Protein AF-A0A6G7X7Z7-F1 (afdb_monomer_lite)

Radius of gyration: 39.82 Å; chains: 1; bounding box: 80×26×102 Å

Structure (mmCIF, N/CA/C/O backbone):
data_AF-A0A6G7X7Z7-F1
#
_entry.id   AF-A0A6G7X7Z7-F1
#
loop_
_atom_site.group_PDB
_atom_site.id
_atom_site.type_symbol
_atom_site.label_atom_id
_atom_site.label_alt_id
_atom_site.label_comp_id
_atom_site.label_asym_id
_atom_site.label_entity_id
_atom_site.label_seq_id
_atom_site.pdbx_PDB_ins_code
_atom_site.Cartn_x
_atom_site.Cartn_y
_atom_site.Cartn_z
_atom_site.occupancy
_atom_site.B_iso_or_equiv
_atom_site.auth_seq_id
_atom_site.auth_comp_id
_atom_site.auth_asym_id
_atom_site.auth_atom_id
_atom_site.pdbx_PDB_model_num
ATOM 1 N N . MET A 1 1 ? 45.192 4.185 -53.936 1.00 67.94 1 MET A N 1
ATOM 2 C CA . MET A 1 1 ? 44.816 4.214 -52.502 1.00 67.94 1 MET A CA 1
ATOM 3 C C . MET A 1 1 ? 43.347 3.826 -52.270 1.00 67.94 1 MET A C 1
ATOM 5 O O . MET A 1 1 ? 42.664 4.451 -51.476 1.00 67.94 1 MET A O 1
ATOM 9 N N . LYS A 1 2 ? 42.822 2.793 -52.949 1.00 69.31 2 LYS A N 1
ATOM 10 C CA . LYS A 1 2 ? 41.394 2.436 -52.826 1.00 69.31 2 LYS A CA 1
ATOM 11 C C . LYS A 1 2 ? 41.109 1.632 -51.547 1.00 69.31 2 LYS A C 1
ATOM 13 O O . LYS A 1 2 ? 40.109 1.876 -50.891 1.00 69.31 2 LYS A O 1
ATOM 18 N N . THR A 1 3 ? 42.028 0.749 -51.158 1.00 74.19 3 THR A N 1
ATOM 19 C CA . THR A 1 3 ? 41.930 -0.116 -49.967 1.00 74.19 3 THR A CA 1
ATOM 20 C C . THR A 1 3 ? 41.767 0.666 -48.662 1.00 74.19 3 THR A C 1
ATOM 22 O O . THR A 1 3 ? 40.944 0.304 -47.832 1.00 74.19 3 THR A O 1
ATOM 25 N N . ASP A 1 4 ? 42.485 1.778 -48.518 1.00 78.56 4 ASP A N 1
ATOM 26 C CA . ASP A 1 4 ? 42.454 2.620 -47.315 1.00 78.56 4 ASP A CA 1
ATOM 27 C C . ASP A 1 4 ? 41.083 3.294 -47.111 1.00 78.56 4 ASP A C 1
ATOM 29 O O . ASP A 1 4 ? 40.546 3.375 -46.006 1.00 78.56 4 ASP A O 1
ATOM 33 N N . LEU A 1 5 ? 40.451 3.701 -48.217 1.00 88.31 5 LEU A N 1
ATOM 34 C CA . LEU A 1 5 ? 39.122 4.308 -48.208 1.00 88.31 5 LEU A CA 1
ATOM 35 C C . LEU A 1 5 ? 38.023 3.299 -47.842 1.00 88.31 5 LEU A C 1
ATOM 37 O O . LEU A 1 5 ? 37.084 3.650 -47.122 1.00 88.31 5 LEU A O 1
ATOM 41 N N . TYR A 1 6 ? 38.149 2.048 -48.299 1.00 87.88 6 TYR A N 1
ATOM 42 C CA . TYR A 1 6 ? 37.210 0.983 -47.941 1.00 87.88 6 TYR A CA 1
ATOM 43 C C . TYR A 1 6 ? 37.314 0.626 -46.459 1.00 87.88 6 TYR A C 1
ATOM 45 O O . TYR A 1 6 ? 36.295 0.612 -45.773 1.00 87.88 6 TYR A O 1
ATOM 53 N N . THR A 1 7 ? 38.527 0.430 -45.937 1.00 91.31 7 THR A N 1
ATOM 54 C CA . THR A 1 7 ? 38.737 0.115 -44.516 1.00 91.31 7 THR A CA 1
ATOM 55 C C . THR A 1 7 ? 38.229 1.234 -43.614 1.00 91.31 7 THR A C 1
ATOM 57 O O . THR A 1 7 ? 37.510 0.969 -42.652 1.00 91.31 7 THR A O 1
ATOM 60 N N . LYS A 1 8 ? 38.521 2.496 -43.954 1.00 90.50 8 LYS A N 1
ATOM 61 C CA . LYS A 1 8 ? 38.025 3.653 -43.203 1.00 90.50 8 LYS A CA 1
ATOM 62 C C . LYS A 1 8 ? 36.495 3.709 -43.182 1.00 90.50 8 LYS A C 1
ATOM 64 O O . LYS A 1 8 ? 35.904 3.926 -42.125 1.00 90.50 8 LYS A O 1
ATOM 69 N N . THR A 1 9 ? 35.849 3.490 -44.327 1.00 93.88 9 THR A N 1
ATOM 70 C CA . THR A 1 9 ? 34.380 3.484 -44.430 1.00 93.88 9 THR A CA 1
ATOM 71 C C . THR A 1 9 ? 33.768 2.357 -43.601 1.00 93.88 9 THR A C 1
ATOM 73 O O . THR A 1 9 ? 32.861 2.606 -42.812 1.00 93.88 9 THR A O 1
ATOM 76 N N . VAL A 1 10 ? 34.299 1.137 -43.709 1.00 95.00 10 VAL A N 1
ATOM 77 C CA . VAL A 1 10 ? 33.820 -0.021 -42.939 1.00 95.00 10 VAL A CA 1
ATOM 78 C C . VAL A 1 10 ? 33.975 0.219 -41.438 1.00 95.00 10 VAL A C 1
ATOM 80 O O . VAL A 1 10 ? 33.026 0.011 -40.684 1.00 95.00 10 VAL A O 1
ATOM 83 N N . LEU A 1 11 ? 35.126 0.735 -41.001 1.00 94.56 11 LEU A N 1
ATOM 84 C CA . LEU A 1 11 ? 35.369 1.023 -39.589 1.00 94.56 11 LEU A CA 1
ATOM 85 C C . LEU A 1 11 ? 34.434 2.118 -39.053 1.00 94.56 11 LEU A C 1
ATOM 87 O O . LEU A 1 11 ? 33.995 2.050 -37.908 1.00 94.56 11 LEU A O 1
ATOM 91 N N . THR A 1 12 ? 34.071 3.084 -39.899 1.00 95.50 12 THR A N 1
ATOM 92 C CA . THR A 1 12 ? 33.114 4.145 -39.551 1.00 95.50 12 THR A CA 1
ATOM 93 C C . THR A 1 12 ? 31.709 3.575 -39.345 1.00 95.50 12 THR A C 1
ATOM 95 O O . THR A 1 12 ? 31.056 3.893 -38.355 1.00 95.50 12 THR A O 1
ATOM 98 N N . VAL A 1 13 ? 31.253 2.689 -40.235 1.00 96.56 13 VAL A N 1
ATOM 99 C CA . VAL A 1 13 ? 29.938 2.037 -40.118 1.00 96.56 13 VAL A CA 1
ATOM 100 C C . VAL A 1 13 ? 29.867 1.160 -38.866 1.00 96.56 13 VAL A C 1
ATOM 102 O O . VAL A 1 13 ? 28.885 1.223 -38.128 1.00 96.56 13 VAL A O 1
ATOM 105 N N . ILE A 1 14 ? 30.928 0.396 -38.585 1.00 96.31 14 ILE A N 1
ATOM 106 C CA . ILE A 1 14 ? 31.034 -0.425 -37.373 1.00 96.31 14 ILE A CA 1
ATOM 107 C C . ILE A 1 14 ? 30.962 0.461 -36.122 1.00 96.31 14 ILE A C 1
ATOM 109 O O . ILE A 1 14 ? 30.161 0.191 -35.231 1.00 96.31 14 ILE A O 1
ATOM 113 N N . ALA A 1 15 ? 31.726 1.555 -36.067 1.00 95.75 15 ALA A N 1
ATOM 114 C CA . ALA A 1 15 ? 31.715 2.467 -34.924 1.00 95.75 15 ALA A CA 1
ATOM 115 C C . ALA A 1 15 ? 30.322 3.072 -34.658 1.00 95.75 15 ALA A C 1
ATOM 117 O O . ALA A 1 15 ? 29.894 3.146 -33.504 1.00 95.75 15 ALA A O 1
ATOM 118 N N . ILE A 1 16 ? 29.587 3.454 -35.709 1.00 95.81 16 ILE A N 1
ATOM 119 C CA . ILE A 1 16 ? 28.217 3.979 -35.588 1.00 95.81 16 ILE A CA 1
ATOM 120 C C . ILE A 1 16 ? 27.263 2.901 -35.058 1.00 95.81 16 ILE A C 1
ATOM 122 O O . ILE A 1 16 ? 26.493 3.171 -34.137 1.00 95.81 16 ILE A O 1
ATOM 126 N N . ALA A 1 17 ? 27.333 1.679 -35.592 1.00 94.88 17 ALA A N 1
ATOM 127 C CA . ALA A 1 17 ? 26.480 0.576 -35.157 1.00 94.88 17 ALA A CA 1
ATOM 128 C C . ALA A 1 17 ? 26.721 0.207 -33.684 1.00 94.88 17 ALA A C 1
ATOM 130 O O . ALA A 1 17 ? 25.765 0.093 -32.918 1.00 94.88 17 ALA A O 1
ATOM 131 N N . LEU A 1 18 ? 27.988 0.091 -33.261 1.00 93.25 18 LEU A N 1
ATOM 132 C CA . LEU A 1 18 ? 28.319 -0.165 -31.855 1.00 93.25 18 LEU A CA 1
ATOM 133 C C . LEU A 1 18 ? 27.863 0.973 -30.939 1.00 93.25 18 LEU A C 1
ATOM 135 O O . LEU A 1 18 ? 27.377 0.704 -29.843 1.00 93.25 18 LEU A O 1
ATOM 139 N N . SER A 1 19 ? 27.975 2.225 -31.386 1.00 92.12 19 SER A N 1
ATOM 140 C CA . SER A 1 19 ? 27.491 3.374 -30.615 1.00 92.12 19 SER A CA 1
ATOM 141 C C . SER A 1 19 ? 25.971 3.315 -30.434 1.00 92.12 19 SER A C 1
ATOM 143 O O . SER A 1 19 ? 25.482 3.467 -29.320 1.00 92.12 19 SER A O 1
ATOM 145 N N . ALA A 1 20 ? 25.214 3.024 -31.496 1.00 90.62 20 ALA A N 1
ATOM 146 C CA . ALA A 1 20 ? 23.760 2.886 -31.414 1.00 90.62 20 ALA A CA 1
ATOM 147 C C . ALA A 1 20 ? 23.338 1.766 -30.448 1.00 90.62 20 ALA A C 1
ATOM 149 O O . ALA A 1 20 ? 22.474 1.984 -29.601 1.00 90.62 20 ALA A O 1
ATOM 150 N N . ILE A 1 21 ? 23.994 0.602 -30.519 1.00 91.00 21 ILE A N 1
ATOM 151 C CA . ILE A 1 21 ? 23.727 -0.533 -29.623 1.00 91.00 21 ILE A CA 1
ATOM 152 C C . ILE A 1 21 ? 24.057 -0.178 -28.166 1.00 91.00 21 ILE A C 1
ATOM 154 O O . ILE A 1 21 ? 23.298 -0.525 -27.266 1.00 91.00 21 ILE A O 1
ATOM 158 N N . ALA A 1 22 ? 25.154 0.543 -27.916 1.00 87.81 22 ALA A N 1
ATOM 159 C CA . ALA A 1 22 ? 25.554 0.934 -26.565 1.00 87.81 22 ALA A CA 1
ATOM 160 C C . ALA A 1 22 ? 24.549 1.887 -25.893 1.00 87.81 22 ALA A C 1
ATOM 162 O O . ALA A 1 22 ? 24.358 1.822 -24.680 1.00 87.81 22 ALA A O 1
ATOM 163 N N . PHE A 1 23 ? 23.891 2.753 -26.669 1.00 87.12 23 PHE A N 1
ATOM 164 C CA . PHE A 1 23 ? 22.937 3.732 -26.142 1.00 87.12 23 PHE A CA 1
ATOM 165 C C . PHE A 1 23 ? 21.468 3.298 -26.235 1.00 87.12 23 PHE A C 1
ATOM 167 O O . PHE A 1 23 ? 20.623 3.955 -25.632 1.00 87.12 23 PHE A O 1
ATOM 174 N N . GLN A 1 24 ? 21.138 2.188 -26.908 1.00 80.81 24 GLN A N 1
ATOM 175 C CA . GLN A 1 24 ? 19.743 1.753 -27.086 1.00 80.81 24 GLN A CA 1
ATOM 176 C C . GLN A 1 24 ? 19.027 1.421 -25.763 1.00 80.81 24 GLN A C 1
ATOM 178 O O . GLN A 1 24 ? 17.807 1.520 -25.678 1.00 80.81 24 GLN A O 1
ATOM 183 N N . THR A 1 25 ? 19.771 0.992 -24.738 1.00 72.94 25 THR A N 1
ATOM 184 C CA . THR A 1 25 ? 19.230 0.606 -23.422 1.00 72.94 25 THR A CA 1
ATOM 185 C C . THR A 1 25 ? 19.454 1.666 -22.350 1.00 72.94 25 THR A C 1
ATOM 187 O O . THR A 1 25 ? 19.051 1.477 -21.201 1.00 72.94 25 THR A O 1
ATOM 190 N N . VAL A 1 26 ? 20.126 2.769 -22.687 1.00 77.38 26 VAL A N 1
ATOM 191 C CA . VAL A 1 26 ? 20.365 3.860 -21.745 1.00 77.38 26 VAL A CA 1
ATOM 192 C C . VAL A 1 26 ? 19.100 4.705 -21.694 1.00 77.38 26 VAL A C 1
ATOM 194 O O . VAL A 1 26 ? 18.839 5.541 -22.555 1.00 77.38 26 VAL A O 1
ATOM 197 N N . ASN A 1 27 ? 18.285 4.468 -20.669 1.00 69.94 27 ASN A N 1
ATOM 198 C CA . ASN A 1 27 ? 17.132 5.307 -20.376 1.00 69.94 27 ASN A CA 1
ATOM 199 C C . ASN A 1 27 ? 17.630 6.655 -19.831 1.00 69.94 27 ASN A C 1
ATOM 201 O O . ASN A 1 27 ? 17.866 6.804 -18.636 1.00 69.94 27 ASN A O 1
ATOM 205 N N . PHE A 1 28 ? 17.808 7.640 -20.715 1.00 69.62 28 PHE A N 1
ATOM 206 C CA . PHE A 1 28 ? 18.162 9.019 -20.339 1.00 69.62 28 PHE A CA 1
ATOM 207 C C . PHE A 1 28 ? 17.035 9.745 -19.588 1.00 69.62 28 PHE A C 1
ATOM 209 O O . PHE A 1 28 ? 17.258 10.788 -18.978 1.00 69.62 28 PHE A O 1
ATOM 216 N N . VAL A 1 29 ? 15.820 9.197 -19.638 1.00 75.19 29 VAL A N 1
ATOM 217 C CA . VAL A 1 29 ? 14.642 9.711 -18.943 1.00 75.19 29 VAL A CA 1
ATOM 218 C C . VAL A 1 29 ? 14.384 8.838 -17.723 1.00 75.19 29 VAL A C 1
ATOM 220 O O . VAL A 1 29 ? 14.282 7.618 -17.840 1.00 75.19 29 VAL A O 1
ATOM 223 N N . SER A 1 30 ? 14.262 9.468 -16.552 1.00 70.12 30 SER A N 1
ATOM 224 C CA . SER A 1 30 ? 13.863 8.784 -15.322 1.00 70.12 30 SER A CA 1
ATOM 225 C C . SER A 1 30 ? 12.467 8.186 -15.502 1.00 70.12 30 SER A C 1
ATOM 227 O O . SER A 1 30 ? 11.471 8.907 -15.583 1.00 70.12 30 SER A O 1
ATOM 229 N N . THR A 1 31 ? 12.388 6.862 -15.606 1.00 71.44 31 THR A N 1
ATOM 230 C CA . THR A 1 31 ? 11.118 6.143 -15.674 1.00 71.44 31 THR A CA 1
ATOM 231 C C . THR A 1 31 ? 10.583 5.964 -14.257 1.00 71.44 31 THR A C 1
ATOM 233 O O . THR A 1 31 ? 11.090 5.135 -13.499 1.00 71.44 31 THR A O 1
ATOM 236 N N . ALA A 1 32 ? 9.553 6.725 -13.887 1.00 72.75 32 ALA A N 1
ATOM 237 C CA . ALA A 1 32 ? 8.794 6.464 -12.669 1.00 72.75 32 ALA A CA 1
ATOM 238 C C . ALA A 1 32 ? 7.961 5.191 -12.881 1.00 72.75 32 ALA A C 1
ATOM 240 O O . ALA A 1 32 ? 6.931 5.210 -13.552 1.00 72.75 32 ALA A O 1
ATOM 241 N N . THR A 1 33 ? 8.434 4.063 -12.355 1.00 73.62 33 THR A N 1
ATOM 242 C CA . THR A 1 33 ? 7.656 2.825 -12.353 1.00 73.62 33 THR A CA 1
ATOM 243 C C . THR A 1 33 ? 6.675 2.869 -11.187 1.00 73.62 33 THR A C 1
ATOM 245 O O . THR A 1 33 ? 7.051 3.108 -10.039 1.00 73.62 33 THR A O 1
ATOM 248 N N . ALA A 1 34 ? 5.391 2.663 -11.475 1.00 68.06 34 ALA A N 1
ATOM 249 C CA . ALA A 1 34 ? 4.398 2.461 -10.434 1.00 68.06 34 ALA A CA 1
ATOM 250 C C . ALA A 1 34 ? 4.628 1.071 -9.828 1.0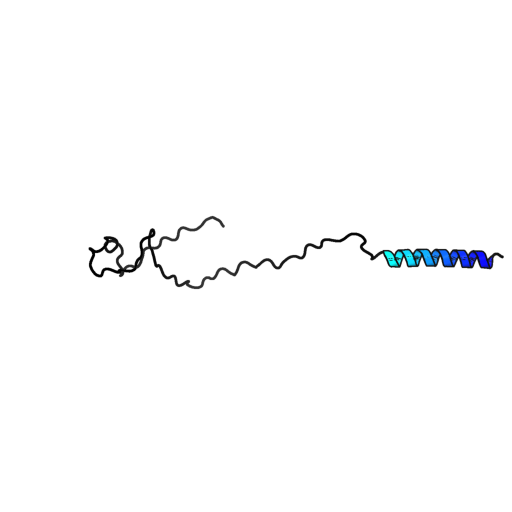0 68.06 34 ALA A C 1
ATOM 252 O O . ALA A 1 34 ? 4.132 0.065 -10.335 1.00 68.06 34 ALA A O 1
ATOM 253 N N . SER A 1 35 ? 5.426 1.005 -8.760 1.00 74.38 35 SER A N 1
ATOM 254 C CA . SER A 1 35 ? 5.475 -0.187 -7.921 1.00 74.38 35 SER A CA 1
ATOM 255 C C . SER A 1 35 ? 4.078 -0.385 -7.350 1.00 74.38 35 SER A C 1
ATOM 257 O O . SER A 1 35 ? 3.567 0.478 -6.631 1.00 74.38 35 SER A O 1
ATOM 259 N N . THR A 1 36 ? 3.427 -1.485 -7.725 1.00 65.12 36 THR A N 1
ATOM 260 C CA . THR A 1 36 ? 2.161 -1.870 -7.107 1.00 65.12 36 THR A CA 1
ATOM 261 C C . THR A 1 36 ? 2.495 -2.230 -5.669 1.00 65.12 36 THR A C 1
ATOM 263 O 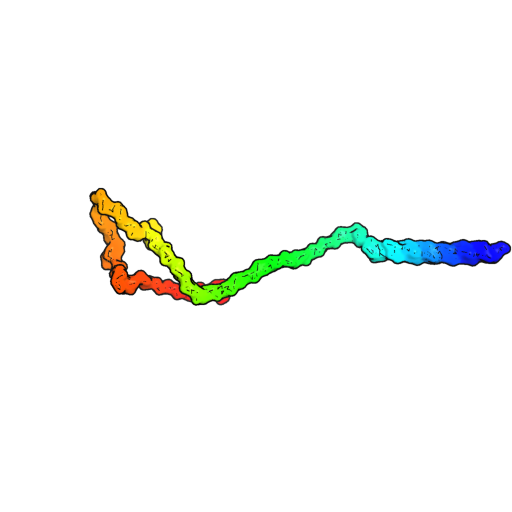O . THR A 1 36 ? 2.960 -3.334 -5.389 1.00 65.12 36 THR A O 1
ATOM 266 N N . ALA A 1 37 ? 2.338 -1.267 -4.761 1.00 70.00 37 ALA A N 1
ATOM 267 C CA . ALA A 1 37 ? 2.377 -1.549 -3.341 1.00 70.00 37 ALA A CA 1
ATOM 268 C C . ALA A 1 37 ? 1.373 -2.672 -3.083 1.00 70.00 37 ALA A C 1
ATOM 270 O O . ALA A 1 37 ? 0.256 -2.623 -3.606 1.00 70.00 37 ALA A O 1
ATOM 271 N N . ALA A 1 38 ? 1.784 -3.691 -2.325 1.00 68.25 38 ALA A N 1
ATOM 272 C CA . ALA A 1 38 ? 0.881 -4.746 -1.901 1.00 68.25 38 ALA A CA 1
ATOM 273 C C . ALA A 1 38 ? -0.337 -4.074 -1.262 1.00 68.25 38 ALA A C 1
ATOM 275 O O . ALA A 1 38 ? -0.230 -3.447 -0.206 1.00 68.25 38 ALA A O 1
ATOM 276 N N . THR A 1 39 ? -1.478 -4.133 -1.944 1.00 63.41 39 THR A N 1
ATOM 277 C CA . THR A 1 39 ? -2.729 -3.703 -1.348 1.00 63.41 39 THR A CA 1
ATOM 278 C C . THR A 1 39 ? -2.953 -4.649 -0.185 1.00 63.41 39 THR A C 1
ATOM 280 O O . THR A 1 39 ? -2.887 -5.870 -0.341 1.00 63.41 39 THR A O 1
ATOM 283 N N . SER A 1 40 ? -3.121 -4.097 1.015 1.00 64.31 40 SER A N 1
ATOM 284 C CA . SER A 1 40 ? -3.564 -4.886 2.152 1.00 64.31 40 SER A CA 1
ATOM 285 C C . SER A 1 40 ? -4.880 -5.531 1.739 1.00 64.31 40 SER A C 1
ATOM 287 O O . SER A 1 40 ? -5.907 -4.867 1.594 1.00 64.31 40 SER A O 1
ATOM 289 N N . GLN A 1 41 ? -4.825 -6.830 1.452 1.00 63.66 41 GLN A N 1
ATOM 290 C CA . GLN A 1 41 ? -6.010 -7.613 1.169 1.00 63.66 41 GLN A CA 1
ATOM 291 C C . GLN A 1 41 ? -6.949 -7.409 2.362 1.00 63.66 41 GLN A C 1
ATOM 293 O O . GLN A 1 41 ? -6.488 -7.555 3.500 1.00 63.66 41 GLN A O 1
ATOM 298 N N . PRO A 1 42 ? -8.222 -7.026 2.149 1.00 62.16 42 PRO A N 1
ATOM 299 C CA . PRO A 1 42 ? -9.168 -6.927 3.244 1.00 62.16 42 PRO A CA 1
ATOM 300 C C . PRO A 1 42 ? -9.130 -8.252 3.990 1.00 62.16 42 PRO A C 1
ATOM 302 O O . PRO A 1 42 ? -9.376 -9.303 3.391 1.00 62.16 42 PRO A O 1
ATOM 305 N N . THR A 1 43 ? -8.740 -8.207 5.265 1.00 61.72 43 THR A N 1
ATOM 306 C CA . THR A 1 43 ? -8.708 -9.385 6.125 1.00 61.72 43 THR A CA 1
ATOM 307 C C . THR A 1 43 ? -10.057 -10.070 5.977 1.00 61.72 43 THR A C 1
ATOM 309 O O . THR A 1 43 ? -11.091 -9.405 6.099 1.00 61.72 43 THR A O 1
ATOM 312 N N . ALA A 1 44 ? -10.039 -11.358 5.619 1.00 64.44 44 ALA A N 1
ATOM 313 C CA . ALA A 1 44 ? -11.245 -12.146 5.408 1.00 64.44 44 ALA A CA 1
ATOM 314 C C . ALA A 1 44 ? -12.255 -11.857 6.523 1.00 64.44 44 ALA A C 1
ATOM 316 O O . ALA A 1 44 ? -11.863 -11.724 7.686 1.00 64.44 44 ALA A O 1
ATOM 317 N N . ILE A 1 45 ? -13.534 -11.724 6.158 1.00 65.06 45 ILE A N 1
ATOM 318 C CA . ILE A 1 45 ? -14.623 -11.534 7.118 1.00 65.06 45 ILE A CA 1
ATOM 319 C C . ILE A 1 45 ? -14.476 -12.635 8.169 1.00 65.06 45 ILE A C 1
ATOM 321 O O . ILE A 1 45 ? -14.652 -13.817 7.875 1.00 65.06 45 ILE A O 1
ATOM 325 N N . LYS A 1 46 ? -14.069 -12.253 9.381 1.00 61.44 46 LYS A N 1
ATOM 326 C CA . LYS A 1 46 ? -13.998 -13.179 10.501 1.00 61.44 46 LYS A CA 1
ATOM 327 C C . LYS A 1 46 ? -15.431 -13.434 10.943 1.00 61.44 46 LYS A C 1
ATOM 329 O O . LYS A 1 46 ? -16.036 -12.589 11.590 1.00 61.44 46 LYS A O 1
ATOM 334 N N . ASN A 1 47 ? -15.956 -14.607 10.598 1.00 63.16 47 ASN A N 1
ATOM 335 C CA . ASN A 1 47 ? -17.209 -15.138 11.144 1.00 63.16 47 ASN A CA 1
ATOM 336 C C . ASN A 1 47 ? -17.030 -15.709 12.567 1.00 63.16 47 ASN A C 1
ATOM 338 O O . ASN A 1 47 ? -17.890 -16.433 13.060 1.00 63.16 47 ASN A O 1
ATOM 342 N N . GLU A 1 48 ? -15.902 -15.424 13.216 1.00 72.38 48 GLU A N 1
ATOM 343 C CA . GLU A 1 48 ? -15.651 -15.814 14.598 1.00 72.38 48 GLU A CA 1
ATOM 344 C C . GLU A 1 48 ? -16.507 -14.954 15.531 1.00 72.38 48 GLU A C 1
ATOM 346 O O . GLU A 1 48 ? -16.679 -13.753 15.309 1.00 72.38 48 GLU A O 1
ATOM 351 N N . THR A 1 49 ? -17.048 -15.567 16.583 1.00 68.88 49 THR A N 1
ATOM 352 C CA . THR A 1 49 ? -17.732 -14.838 17.651 1.00 68.88 49 THR A CA 1
ATOM 353 C C . THR A 1 49 ? -16.757 -13.836 18.263 1.00 68.88 49 THR A C 1
ATOM 355 O O . THR A 1 49 ? -15.752 -14.221 18.856 1.00 68.88 49 THR A O 1
ATOM 358 N N . VAL A 1 50 ? -17.046 -12.546 18.098 1.00 72.38 50 VAL A N 1
ATOM 359 C CA . VAL A 1 50 ? -16.282 -11.477 18.740 1.00 72.38 50 VAL A CA 1
ATOM 360 C C . VAL A 1 50 ? -16.862 -11.272 20.128 1.00 72.38 50 VAL A C 1
ATOM 362 O O . VAL A 1 50 ? -18.000 -10.823 20.263 1.00 72.38 50 VAL A O 1
ATOM 365 N N . ASP A 1 51 ? -16.081 -11.608 21.149 1.00 76.44 51 ASP A N 1
ATOM 366 C CA . ASP A 1 51 ? -16.417 -11.248 22.520 1.00 76.44 51 ASP A CA 1
ATOM 367 C C . ASP A 1 51 ? -16.188 -9.742 22.710 1.00 76.44 51 ASP A C 1
ATOM 369 O O . ASP A 1 51 ? -15.114 -9.216 22.400 1.00 76.44 51 ASP A O 1
ATOM 373 N N . VAL A 1 52 ? -17.222 -9.029 23.157 1.00 71.88 52 VAL A N 1
ATOM 374 C CA . VAL A 1 52 ? -17.196 -7.575 23.334 1.00 71.88 52 VAL A CA 1
ATOM 375 C C . VAL A 1 52 ? -17.564 -7.229 24.766 1.00 71.88 52 VAL A C 1
ATOM 377 O O . VAL A 1 52 ? -18.627 -7.592 25.263 1.00 71.88 52 VAL A O 1
ATOM 380 N N . ASN A 1 53 ? -16.698 -6.463 25.426 1.00 74.06 53 ASN A N 1
ATOM 381 C CA . ASN A 1 53 ? -16.990 -5.940 26.751 1.00 74.06 53 ASN A CA 1
ATOM 382 C C . ASN A 1 53 ? -17.676 -4.571 26.631 1.00 74.06 53 ASN A C 1
ATOM 384 O O . ASN A 1 53 ? -17.064 -3.597 26.186 1.00 74.06 53 ASN A O 1
ATOM 388 N N . ILE A 1 54 ? -18.944 -4.483 27.030 1.00 73.75 54 ILE A N 1
ATOM 389 C CA . ILE A 1 54 ? -19.693 -3.222 27.034 1.00 73.75 54 ILE A CA 1
ATOM 390 C C . ILE A 1 54 ? -19.400 -2.502 28.353 1.00 73.75 54 ILE A C 1
ATOM 392 O O . ILE A 1 54 ? -19.751 -2.993 29.421 1.00 73.75 54 ILE A O 1
ATOM 396 N N . SER A 1 55 ? -18.772 -1.325 28.285 1.00 71.81 55 SER A N 1
ATOM 397 C CA . SER A 1 55 ? -18.430 -0.528 29.475 1.00 71.81 55 SER A CA 1
ATOM 398 C C . SER A 1 55 ? -19.394 0.635 29.744 1.00 71.81 55 SER A C 1
ATOM 400 O O . SER A 1 55 ? -19.558 1.029 30.899 1.00 71.81 55 SER A O 1
ATOM 402 N N . HIS A 1 56 ? -20.036 1.179 28.701 1.00 73.19 56 HIS A N 1
ATOM 403 C CA . HIS A 1 56 ? -20.918 2.349 28.777 1.00 73.19 56 HIS A CA 1
ATOM 404 C C . HIS A 1 56 ? -22.114 2.214 27.824 1.00 73.19 56 HIS A C 1
ATOM 406 O O . HIS A 1 56 ? -21.981 1.654 26.736 1.00 73.19 56 HIS A O 1
ATOM 412 N N . ILE A 1 57 ? -23.261 2.791 28.193 1.00 71.69 57 ILE A N 1
ATOM 413 C CA . ILE A 1 57 ? -24.453 2.919 27.336 1.00 71.69 57 ILE A CA 1
ATOM 414 C C . ILE A 1 57 ? -24.849 4.394 27.309 1.00 71.69 57 ILE A C 1
ATOM 416 O O . ILE A 1 57 ? -25.028 5.004 28.358 1.00 71.69 57 ILE A O 1
ATOM 420 N N . GLY A 1 58 ? -24.946 4.996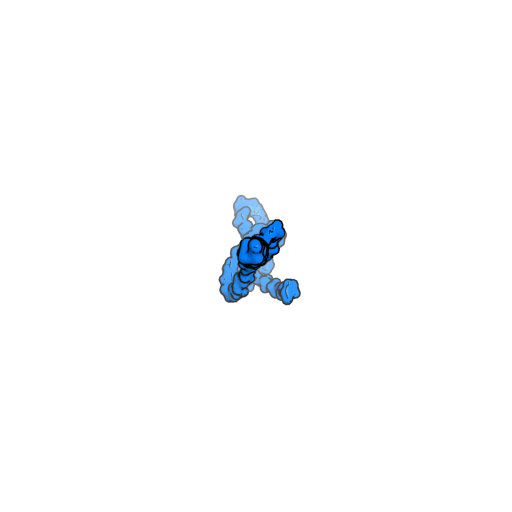 26.118 1.00 66.56 58 GLY A N 1
ATOM 421 C CA . GLY A 1 58 ? -25.321 6.412 25.985 1.00 66.56 58 GLY A CA 1
ATOM 422 C C . GLY A 1 58 ? -24.376 7.385 26.708 1.00 66.56 58 GLY A C 1
ATOM 423 O O . GLY A 1 58 ? -24.819 8.429 27.172 1.00 66.56 58 GLY A O 1
ATOM 424 N N . GLY A 1 59 ? -23.093 7.028 26.853 1.00 62.66 59 GLY A N 1
ATOM 425 C CA . GLY A 1 59 ? -22.099 7.819 27.592 1.00 62.66 59 GLY A CA 1
ATOM 426 C C . GLY A 1 59 ? -22.106 7.613 29.113 1.00 62.66 59 GLY A C 1
ATOM 427 O O . GLY A 1 59 ? -21.277 8.202 29.799 1.00 62.66 59 GLY A O 1
ATOM 428 N N . VAL A 1 60 ? -22.989 6.762 29.646 1.00 62.09 60 VAL A N 1
ATOM 429 C CA . VAL A 1 60 ? -23.082 6.462 31.083 1.00 62.09 60 VAL A CA 1
ATOM 430 C C . VAL A 1 60 ? -22.383 5.131 31.390 1.00 62.09 60 VAL A C 1
ATOM 432 O O . VAL A 1 60 ? -22.670 4.139 30.714 1.00 62.09 60 VAL A O 1
ATOM 435 N N . PRO A 1 61 ? -21.470 5.074 32.379 1.00 67.25 61 PRO A N 1
ATOM 436 C CA . PRO A 1 61 ? -20.785 3.839 32.758 1.00 67.25 61 PRO A CA 1
ATOM 437 C C . PRO A 1 61 ? -21.742 2.793 33.343 1.00 67.25 61 PRO A C 1
ATOM 439 O O . PRO A 1 61 ? -22.631 3.121 34.124 1.00 67.25 61 PRO A O 1
ATOM 442 N N . ILE A 1 62 ? -21.516 1.515 33.011 1.00 70.00 62 ILE A N 1
ATOM 443 C CA . ILE A 1 62 ? -22.259 0.367 33.576 1.00 70.00 62 ILE A CA 1
ATOM 444 C C . ILE A 1 62 ? -21.730 -0.012 34.978 1.00 70.00 62 ILE A C 1
ATOM 446 O O . ILE A 1 62 ? -22.389 -0.720 35.742 1.00 70.00 62 ILE A O 1
ATOM 450 N N . THR A 1 63 ? -20.545 0.479 35.358 1.00 63.25 63 THR A N 1
ATOM 451 C CA . THR A 1 63 ? -19.962 0.246 36.686 1.00 63.25 63 THR A CA 1
ATOM 452 C C . THR A 1 63 ? -20.789 0.933 37.776 1.00 63.25 63 THR A C 1
ATOM 454 O O . THR A 1 63 ? -21.002 2.144 37.769 1.00 63.25 63 THR A O 1
ATOM 457 N N . THR A 1 64 ? -21.274 0.123 38.720 1.00 52.72 64 THR A N 1
ATOM 458 C CA . THR A 1 64 ? -21.918 0.590 39.949 1.00 52.72 64 THR A CA 1
ATOM 459 C C . THR A 1 64 ? -20.822 0.898 40.961 1.00 52.72 64 THR A C 1
ATOM 461 O O . THR A 1 64 ? -20.346 -0.002 41.643 1.00 52.72 64 THR A O 1
ATOM 464 N N . ASN A 1 65 ? -20.410 2.157 41.054 1.00 51.12 65 ASN A N 1
ATOM 465 C CA . ASN A 1 65 ? -19.625 2.647 42.185 1.00 51.12 65 ASN A CA 1
ATOM 466 C C . ASN A 1 65 ? -20.542 3.465 43.097 1.00 51.12 65 ASN A C 1
ATOM 468 O O . ASN A 1 65 ? -20.409 4.682 43.183 1.00 51.12 65 ASN A O 1
ATOM 472 N N . ASP A 1 66 ? -21.469 2.796 43.783 1.00 52.03 66 ASP A N 1
ATOM 473 C CA . ASP A 1 66 ? -22.323 3.443 44.781 1.00 52.03 66 ASP A CA 1
ATOM 474 C C . ASP A 1 66 ? -21.859 3.056 46.187 1.00 52.03 66 ASP A C 1
ATOM 476 O O . ASP A 1 66 ? -22.390 2.147 46.815 1.00 52.03 66 ASP A O 1
ATOM 480 N N . ASN A 1 67 ? -20.871 3.789 46.701 1.00 54.78 67 ASN A N 1
ATOM 481 C CA . ASN A 1 67 ? -20.576 3.847 48.136 1.00 54.78 67 ASN A CA 1
ATOM 482 C C . ASN A 1 67 ? -21.189 5.119 48.762 1.00 54.78 67 ASN A C 1
ATOM 484 O O . ASN A 1 67 ? -20.457 5.839 49.430 1.00 54.78 67 ASN A O 1
ATOM 488 N N . ASN A 1 68 ? -22.477 5.430 48.507 1.00 54.72 68 ASN A N 1
ATOM 489 C CA . ASN A 1 68 ? -23.354 6.347 49.296 1.00 54.72 68 ASN A CA 1
ATOM 490 C C . ASN A 1 68 ? -24.212 7.361 48.507 1.00 54.72 68 ASN A C 1
ATOM 492 O O . ASN A 1 68 ? -24.586 8.390 49.075 1.00 54.72 68 ASN A O 1
ATOM 496 N N . ARG A 1 69 ? -24.572 7.151 47.236 1.00 55.88 69 ARG A N 1
ATOM 497 C CA . ARG A 1 69 ? -25.571 8.027 46.595 1.00 55.88 69 ARG A CA 1
ATOM 498 C C . ARG A 1 69 ? -26.585 7.209 45.816 1.00 55.88 69 ARG A C 1
ATOM 500 O O . ARG A 1 69 ? -26.218 6.269 45.132 1.00 55.88 69 ARG A O 1
ATOM 507 N N . GLU A 1 70 ? -27.845 7.561 46.041 1.00 56.72 70 GLU A N 1
ATOM 508 C CA . GLU A 1 70 ? -29.072 6.994 45.482 1.00 56.72 70 GLU A CA 1
ATOM 509 C C . GLU A 1 70 ? -28.890 6.345 44.093 1.00 56.72 70 GLU A C 1
ATOM 511 O O . GLU A 1 70 ? -28.328 6.981 43.195 1.00 56.72 70 GLU A O 1
ATOM 516 N N . PRO A 1 71 ? -29.392 5.112 43.887 1.00 52.44 71 PRO A N 1
ATOM 517 C CA . PRO A 1 71 ? -29.137 4.338 42.681 1.00 52.44 71 PRO A CA 1
ATOM 518 C C . PRO A 1 71 ? -29.689 5.057 41.450 1.00 52.44 71 PRO A C 1
ATOM 520 O O . PRO A 1 71 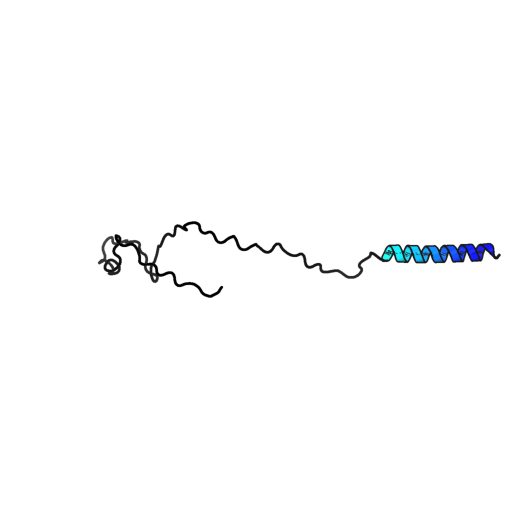? -30.896 5.264 41.299 1.00 52.44 71 PRO A O 1
ATOM 523 N N . ILE A 1 72 ? -28.791 5.406 40.532 1.00 53.38 72 ILE A N 1
ATOM 524 C CA . ILE A 1 72 ? -29.141 6.005 39.247 1.00 53.38 72 ILE A CA 1
ATOM 525 C C . ILE A 1 72 ? -30.036 5.006 38.490 1.00 53.38 72 ILE A C 1
ATOM 527 O O . ILE A 1 72 ? -29.673 3.848 38.270 1.00 53.38 72 ILE A O 1
ATOM 531 N N . LEU A 1 73 ? -31.233 5.458 38.109 1.00 49.31 73 LEU A N 1
ATOM 532 C CA . LEU A 1 73 ? -32.390 4.684 37.627 1.00 49.31 73 LEU A CA 1
ATOM 533 C C . LEU A 1 73 ? -32.207 3.931 36.287 1.00 49.31 73 LEU A C 1
ATOM 535 O O . LEU A 1 73 ? -33.193 3.576 35.646 1.00 49.31 73 LEU A O 1
ATOM 539 N N . TYR A 1 74 ? -30.984 3.622 35.854 1.00 50.09 74 TYR A N 1
ATOM 540 C CA . TYR A 1 74 ? -30.748 2.752 34.693 1.00 50.09 74 TYR A CA 1
ATOM 541 C C . TYR A 1 74 ? -30.871 1.257 35.030 1.00 50.09 74 TYR A C 1
ATOM 543 O O . TYR A 1 74 ? -30.982 0.428 34.130 1.00 50.09 74 TYR A O 1
ATOM 551 N N . ARG A 1 75 ? -30.944 0.897 36.321 1.00 49.22 75 ARG A N 1
ATOM 552 C CA . ARG A 1 75 ? -31.172 -0.491 36.768 1.00 49.22 75 ARG A CA 1
ATOM 553 C C . ARG A 1 75 ? -32.581 -1.029 36.491 1.00 49.22 75 ARG A C 1
ATOM 555 O O . ARG A 1 75 ? -32.779 -2.233 36.610 1.00 49.22 75 ARG A O 1
ATOM 562 N N . LYS A 1 76 ? -33.572 -0.191 36.150 1.00 47.91 76 LYS A N 1
ATOM 563 C CA . LYS A 1 76 ? -34.977 -0.643 36.094 1.00 47.91 76 LYS A CA 1
ATOM 564 C C . LYS A 1 76 ? -35.414 -1.247 34.751 1.00 47.91 76 LYS A C 1
ATOM 566 O O . LYS A 1 76 ? -36.446 -1.906 34.719 1.00 47.91 76 LYS A O 1
ATOM 571 N N . SER A 1 77 ? -34.672 -1.067 33.658 1.00 49.88 77 SER A N 1
ATOM 572 C CA . SER A 1 77 ? -35.117 -1.538 32.330 1.00 49.88 77 SER A CA 1
ATOM 573 C C . SER A 1 77 ? -34.244 -2.613 31.681 1.00 49.88 77 SER A C 1
ATOM 575 O O . SER A 1 77 ? -34.644 -3.148 30.651 1.00 49.88 77 SER A O 1
ATOM 577 N N . ILE A 1 78 ? -33.097 -2.972 32.265 1.00 55.78 78 ILE A N 1
ATOM 578 C CA . ILE A 1 78 ? -32.249 -4.057 31.754 1.00 55.78 78 ILE A CA 1
ATOM 579 C C . ILE A 1 78 ? -32.350 -5.228 32.726 1.00 55.78 78 ILE A C 1
ATOM 581 O O . ILE A 1 78 ? -31.694 -5.258 33.767 1.00 55.78 78 ILE A O 1
ATOM 585 N N . SER A 1 79 ? -33.211 -6.189 32.392 1.00 53.84 79 SER A N 1
ATOM 586 C CA . SER A 1 79 ? -33.191 -7.496 33.040 1.00 53.84 79 SER A CA 1
ATOM 587 C C . SER A 1 79 ? -31.852 -8.155 32.717 1.00 53.84 79 SER A C 1
ATOM 589 O O . SER A 1 79 ? -31.629 -8.615 31.602 1.00 53.84 79 SER A O 1
ATOM 591 N N . ILE A 1 80 ? -30.946 -8.207 33.694 1.00 55.38 80 ILE A N 1
ATOM 592 C CA . ILE A 1 80 ? -29.661 -8.919 33.582 1.00 55.38 80 ILE A CA 1
ATOM 593 C C . ILE A 1 80 ? -29.830 -10.421 33.293 1.00 55.38 80 ILE A C 1
ATOM 595 O O . ILE A 1 80 ? -28.868 -11.077 32.907 1.00 55.38 80 ILE A O 1
ATOM 599 N N . TYR A 1 81 ? -31.044 -10.954 33.454 1.00 53.41 81 TYR A N 1
ATOM 600 C CA . TYR A 1 81 ? -31.395 -12.337 33.141 1.00 53.41 81 TYR A CA 1
ATOM 601 C C . TYR A 1 81 ? -31.851 -12.544 31.692 1.00 53.41 81 TYR A C 1
ATOM 603 O O . TYR A 1 81 ? -31.860 -13.681 31.236 1.00 53.41 81 TYR A O 1
ATOM 611 N N . ASP A 1 82 ? -32.214 -11.476 30.976 1.00 55.84 82 ASP A N 1
ATOM 612 C CA . ASP A 1 82 ? -32.836 -11.555 29.642 1.00 55.84 82 ASP A CA 1
ATOM 613 C C . ASP A 1 82 ? -31.893 -11.091 28.513 1.00 55.84 82 ASP A C 1
ATOM 615 O O . ASP A 1 82 ? -32.275 -10.977 27.350 1.00 55.84 82 ASP A O 1
ATOM 619 N N . GLY A 1 83 ? -30.626 -10.833 28.855 1.00 57.78 83 GLY A N 1
ATOM 620 C CA . GLY A 1 83 ? -29.644 -10.258 27.941 1.00 57.78 83 GLY A CA 1
ATOM 621 C C . GLY A 1 83 ? -29.936 -8.790 27.606 1.00 57.78 83 GLY A C 1
ATOM 622 O O . GLY A 1 83 ? -31.025 -8.260 27.818 1.00 57.78 83 GLY A O 1
ATOM 623 N N . ILE A 1 84 ? -28.929 -8.085 27.088 1.00 65.50 84 ILE A N 1
ATOM 624 C CA . ILE A 1 84 ? -29.134 -6.737 26.545 1.00 65.50 84 ILE A CA 1
ATOM 625 C C . ILE A 1 84 ? -29.723 -6.915 25.140 1.00 65.50 84 ILE A C 1
ATOM 627 O O . ILE A 1 84 ? -29.057 -7.521 24.297 1.00 65.50 84 ILE A O 1
ATOM 631 N N . PRO A 1 85 ? -30.934 -6.408 24.840 1.00 59.72 85 PRO A N 1
ATOM 632 C CA . PRO A 1 85 ? -31.499 -6.531 23.504 1.00 59.72 85 PRO A CA 1
ATOM 633 C C . PRO A 1 85 ? -30.694 -5.668 22.523 1.00 59.72 85 PRO A C 1
ATOM 635 O O . PRO A 1 85 ? -30.881 -4.455 22.434 1.00 59.72 85 PRO A O 1
ATOM 638 N N . VAL A 1 86 ?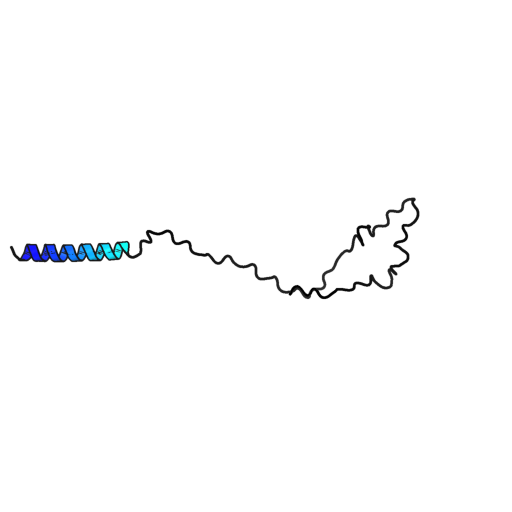 -29.788 -6.293 21.770 1.00 62.53 86 VAL A N 1
ATOM 639 C CA . VAL A 1 86 ? -29.013 -5.631 20.715 1.00 62.53 86 VAL A CA 1
ATOM 640 C C . VAL A 1 86 ? -29.735 -5.814 19.381 1.00 62.53 86 VAL A C 1
ATOM 642 O O . VAL A 1 86 ? -29.864 -6.926 18.876 1.00 62.53 86 VAL A O 1
ATOM 645 N N . LYS A 1 87 ? -30.193 -4.713 18.776 1.00 65.56 87 LYS A N 1
ATOM 646 C CA . LYS A 1 87 ? -30.656 -4.702 17.381 1.00 65.56 87 LYS A CA 1
ATOM 647 C C . LYS A 1 87 ? -29.507 -4.244 16.490 1.00 65.56 87 LYS A C 1
ATOM 649 O O . LYS A 1 87 ? -29.215 -3.054 16.426 1.00 65.56 87 LYS A O 1
ATOM 654 N N . ILE A 1 88 ? -28.865 -5.181 15.798 1.00 66.62 88 ILE A N 1
ATOM 655 C CA . ILE A 1 88 ? -27.850 -4.856 14.792 1.00 66.62 88 ILE A CA 1
ATOM 656 C C . ILE A 1 88 ? -28.589 -4.449 13.517 1.00 66.62 88 ILE A C 1
ATOM 658 O O . ILE A 1 88 ? -29.159 -5.291 12.823 1.00 66.62 88 ILE A O 1
ATOM 662 N N . GLN A 1 89 ? -28.626 -3.151 13.221 1.00 72.56 89 GLN A N 1
ATOM 663 C CA . GLN A 1 89 ? -29.111 -2.686 11.925 1.00 72.56 89 GLN A CA 1
ATOM 664 C C . GLN A 1 89 ? -28.083 -3.064 10.859 1.00 72.56 89 GLN A C 1
ATOM 666 O O . GLN A 1 89 ? -26.884 -2.839 11.030 1.00 72.56 89 GLN A O 1
ATOM 671 N N . LYS A 1 90 ? -28.551 -3.669 9.765 1.00 71.00 90 LYS A N 1
ATOM 672 C CA . LYS A 1 90 ? -27.709 -3.995 8.615 1.00 71.00 90 LYS A CA 1
ATOM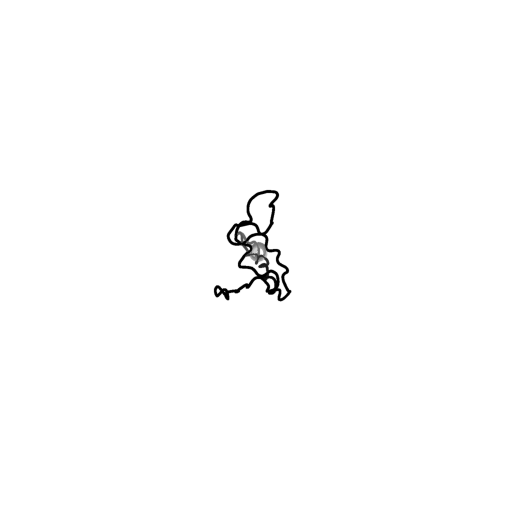 673 C C . LYS A 1 90 ? -27.101 -2.695 8.086 1.00 71.00 90 LYS A C 1
ATOM 675 O O . LYS A 1 90 ? -27.828 -1.847 7.571 1.00 71.00 90 LYS A O 1
ATOM 680 N N . ASN A 1 91 ? -25.784 -2.545 8.211 1.00 64.00 91 ASN A N 1
ATOM 681 C CA . ASN A 1 91 ? -25.086 -1.460 7.537 1.00 64.00 91 ASN A CA 1
ATOM 682 C C . ASN A 1 91 ? -25.183 -1.707 6.023 1.00 64.00 91 ASN A C 1
ATOM 684 O O . ASN A 1 91 ? -24.798 -2.777 5.550 1.00 64.00 91 ASN A O 1
ATOM 688 N N . SER A 1 92 ? -25.765 -0.750 5.302 1.00 65.62 92 SER A N 1
ATOM 689 C CA . SER A 1 92 ? -25.985 -0.827 3.854 1.00 65.62 92 SER A CA 1
ATOM 690 C C . SER A 1 92 ? -24.875 -0.142 3.051 1.00 65.62 92 SER A C 1
ATOM 692 O O . SER A 1 92 ? -24.954 -0.122 1.830 1.00 65.62 92 SER A O 1
ATOM 694 N N . ASP A 1 93 ? -23.824 0.365 3.708 1.00 67.06 93 ASP A N 1
ATOM 695 C CA . ASP A 1 93 ? -22.674 1.023 3.067 1.00 67.06 93 ASP A CA 1
ATOM 696 C C . ASP A 1 93 ? -21.696 0.033 2.388 1.00 67.06 93 ASP A C 1
ATOM 698 O O . ASP A 1 93 ? -20.499 0.305 2.262 1.00 67.06 93 ASP A O 1
ATOM 702 N N . LYS A 1 94 ? -22.185 -1.138 1.961 1.00 52.69 94 LYS A N 1
ATOM 703 C CA . LYS A 1 94 ? -21.468 -2.098 1.112 1.00 52.69 94 LYS A CA 1
ATOM 704 C C . LYS A 1 94 ? -22.384 -2.696 0.057 1.00 52.69 94 LYS A C 1
ATOM 706 O O . LYS A 1 94 ? -23.454 -3.219 0.444 1.00 52.69 94 LYS A O 1
#

Foldseek 3Di:
DVVVVVVVVVVVVVVVVVVCVVCVPPPPDDDPDPDPDPDPDPDPPPPDDDDDDDQDDPNHGPDDPDPDDDDDPPVPPDPPVPDDDDDDDPDPPD

pLDDT: mean 70.11, std 13.59, range [47.91, 96.56]

Secondary structure (DSSP, 8-state):
-HHHHHHHHHHHHHHHHHHHHHHTT---S-----------PPP----S-------EETTEE-----SSS---GGGGS--TTS------------

Sequence (94 aa):
MKTDLYTKTVLTVIAIALSAIAFQTVNFVSTATASTAATSQPTAIKNETVDVNISHIGGVPITTNDNNREPILYRKSISIYDGIPVKIQKNSDK